Protein AF-A0A7Y2CKE5-F1 (afdb_monomer_lite)

Structure (mmCIF, N/CA/C/O backbone):
data_AF-A0A7Y2CKE5-F1
#
_entry.id   AF-A0A7Y2CKE5-F1
#
loop_
_atom_site.group_PDB
_atom_site.id
_atom_site.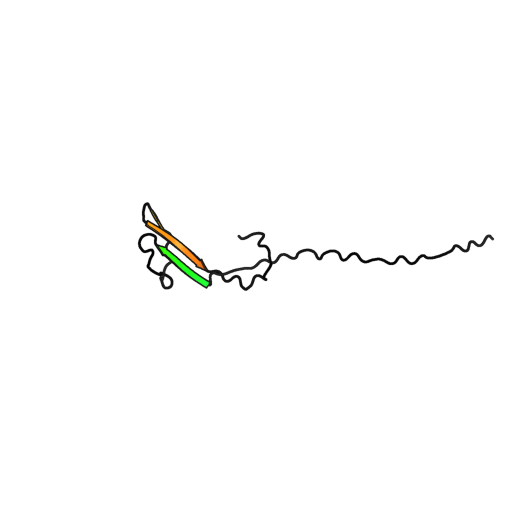type_symbol
_atom_site.label_atom_id
_atom_site.label_alt_id
_atom_si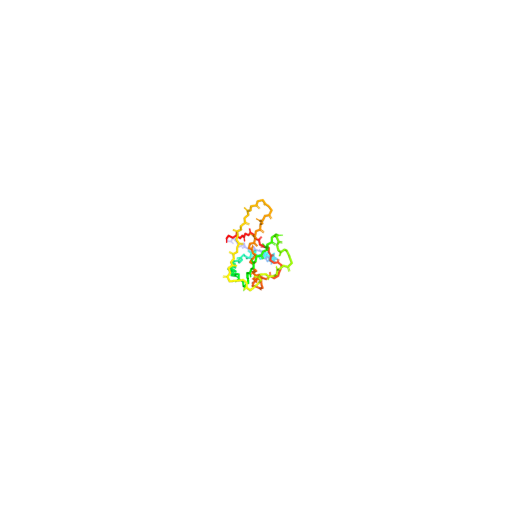te.label_comp_id
_atom_site.label_asym_id
_atom_site.label_entity_id
_atom_site.label_seq_id
_atom_site.pdbx_PDB_ins_code
_atom_site.Cartn_x
_atom_site.Cartn_y
_atom_site.Cartn_z
_atom_site.occupancy
_atom_site.B_iso_or_equiv
_atom_site.auth_seq_id
_atom_site.auth_comp_id
_atom_site.auth_asym_id
_atom_site.auth_atom_id
_atom_site.pdbx_PDB_model_num
ATOM 1 N N . MET A 1 1 ? -50.176 8.162 74.856 1.00 43.56 1 MET A N 1
ATOM 2 C CA . MET A 1 1 ? -49.655 7.540 73.620 1.00 43.56 1 MET A CA 1
ATOM 3 C C . MET A 1 1 ? -49.962 8.494 72.477 1.00 43.56 1 MET A C 1
ATOM 5 O O . MET A 1 1 ? -51.128 8.667 72.157 1.00 43.56 1 MET A O 1
ATOM 9 N N . LEU A 1 2 ? -48.960 9.224 71.980 1.00 40.12 2 LEU A N 1
ATOM 10 C CA . LEU A 1 2 ? -49.135 10.266 70.963 1.00 40.12 2 LEU A CA 1
ATOM 11 C C . LEU A 1 2 ? -48.871 9.643 69.581 1.00 40.12 2 LEU A C 1
ATOM 13 O O . LEU A 1 2 ? -47.749 9.234 69.296 1.00 40.12 2 LEU A O 1
ATOM 17 N N . THR A 1 3 ? -49.905 9.505 68.753 1.00 48.06 3 THR A N 1
ATOM 18 C CA . THR A 1 3 ? -49.800 8.949 67.395 1.00 48.06 3 THR A CA 1
ATOM 19 C C . THR A 1 3 ? -49.447 10.063 66.410 1.00 48.06 3 THR A C 1
ATOM 21 O O . THR A 1 3 ? -50.285 10.911 66.117 1.00 48.06 3 THR A O 1
ATOM 24 N N . ALA A 1 4 ? -48.228 10.058 65.867 1.00 41.53 4 ALA A N 1
ATOM 25 C CA . ALA A 1 4 ? -47.852 10.919 64.747 1.00 41.53 4 ALA A CA 1
ATOM 26 C C . ALA A 1 4 ? -48.161 10.205 63.419 1.00 41.53 4 ALA A C 1
ATOM 28 O O . ALA A 1 4 ? -47.594 9.154 63.125 1.00 41.53 4 ALA A O 1
ATOM 29 N N . ARG A 1 5 ? -49.069 10.762 62.610 1.00 57.25 5 ARG A N 1
ATOM 30 C CA . ARG A 1 5 ? -49.292 10.362 61.211 1.00 57.25 5 ARG A CA 1
ATOM 31 C C . ARG A 1 5 ? -48.739 11.469 60.313 1.00 57.25 5 ARG A C 1
ATOM 33 O O . ARG A 1 5 ? -49.340 12.534 60.235 1.00 57.25 5 ARG A O 1
ATOM 40 N N . SER A 1 6 ? -47.584 11.224 59.691 1.00 48.91 6 SER A N 1
ATOM 41 C CA . SER A 1 6 ? -46.853 12.193 58.862 1.00 48.91 6 SER A CA 1
ATOM 42 C C . SER A 1 6 ? -46.963 11.856 57.367 1.00 48.91 6 SER A C 1
ATOM 44 O O . SER A 1 6 ? -46.406 10.873 56.889 1.00 48.91 6 SER A O 1
ATOM 46 N N . THR A 1 7 ? -47.790 12.665 56.707 1.00 48.88 7 THR A N 1
ATOM 47 C CA . THR A 1 7 ? -47.756 13.251 55.350 1.00 48.88 7 THR A CA 1
ATOM 48 C C . THR A 1 7 ? -46.810 12.754 54.235 1.00 48.88 7 THR A C 1
ATOM 50 O O . THR A 1 7 ? -45.594 12.772 54.365 1.00 48.88 7 THR A O 1
ATOM 53 N N . THR A 1 8 ? -47.447 12.536 53.071 1.00 48.09 8 THR A N 1
ATOM 54 C CA . THR A 1 8 ? -47.085 13.002 51.710 1.00 48.09 8 THR A CA 1
ATOM 55 C C . THR A 1 8 ? -45.771 12.519 51.085 1.00 48.09 8 THR A C 1
ATOM 57 O O . THR A 1 8 ? -44.721 13.136 51.244 1.00 48.09 8 THR A O 1
ATOM 60 N N . LEU A 1 9 ? -45.865 11.493 50.232 1.00 45.66 9 LEU A N 1
ATOM 61 C CA . LEU A 1 9 ? -44.810 11.133 49.281 1.00 45.66 9 LEU A CA 1
ATOM 62 C C . LEU A 1 9 ? -45.012 11.906 47.969 1.00 45.66 9 LEU A C 1
ATOM 64 O O . LEU A 1 9 ? -45.984 11.695 47.248 1.00 45.66 9 LEU A O 1
ATOM 68 N N . TRP A 1 10 ? -44.091 12.826 47.693 1.00 53.03 10 TRP A N 1
ATOM 69 C CA . TRP A 1 10 ? -43.977 13.548 46.429 1.00 53.03 10 TRP A CA 1
ATOM 70 C C . TRP A 1 10 ? -43.481 12.616 45.313 1.00 53.03 10 TRP A C 1
ATOM 72 O O . TRP A 1 10 ? -42.518 11.873 45.501 1.00 53.03 10 TRP A O 1
ATOM 82 N N . PHE A 1 11 ? -44.113 12.679 44.138 1.00 53.72 11 PHE A N 1
ATOM 83 C CA . PHE A 1 11 ? -43.641 12.018 42.920 1.00 53.72 11 PHE A CA 1
ATOM 84 C C . PHE A 1 11 ? -42.335 12.671 42.448 1.00 53.72 11 PHE A C 1
ATOM 86 O O . PHE A 1 11 ? -42.350 13.753 41.863 1.00 53.72 11 PHE A O 1
ATOM 93 N N . ALA A 1 12 ? -41.198 12.013 42.667 1.00 52.47 12 ALA A N 1
ATOM 94 C CA . ALA A 1 12 ? -39.964 12.357 41.972 1.00 52.47 12 ALA A CA 1
ATOM 95 C C . ALA A 1 12 ? -39.997 11.714 40.577 1.00 52.47 12 ALA A C 1
ATOM 97 O O . ALA A 1 12 ? -39.679 10.538 40.409 1.00 52.47 12 ALA A O 1
ATOM 98 N N . SER A 1 13 ? -40.422 12.482 39.573 1.00 62.81 13 SER A N 1
ATOM 99 C CA . SER A 1 13 ? -40.267 12.101 38.170 1.00 62.81 13 SER A CA 1
ATOM 100 C C . SER A 1 13 ? -38.788 12.220 37.802 1.00 62.81 13 SER A C 1
ATOM 102 O O . SER A 1 13 ? -38.268 13.322 37.627 1.00 62.8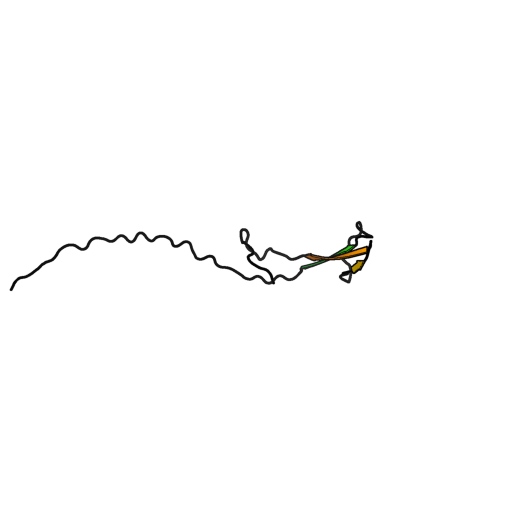1 13 SER A O 1
ATOM 104 N N . LEU A 1 14 ? -38.098 11.082 37.726 1.00 55.81 14 LEU A N 1
ATOM 105 C CA . LEU A 1 14 ? -36.726 10.987 37.242 1.00 55.81 14 LEU A CA 1
ATOM 106 C C . LEU A 1 14 ? -36.732 11.280 35.736 1.00 55.81 14 LEU A C 1
ATOM 108 O O . LEU A 1 14 ? -37.017 10.407 34.922 1.00 55.81 14 LEU A O 1
ATOM 112 N N . CYS A 1 15 ? -36.452 12.526 35.360 1.00 46.03 15 CYS A N 1
ATOM 113 C CA . CYS A 1 15 ? -36.127 12.852 33.979 1.00 46.03 15 CYS A CA 1
ATOM 114 C C . CYS A 1 15 ? -34.770 12.197 33.686 1.00 46.03 15 CYS A C 1
ATOM 116 O O . CYS A 1 15 ? -33.730 12.689 34.126 1.00 46.03 15 CYS A O 1
ATOM 118 N N . ALA A 1 16 ? -34.786 11.026 33.048 1.00 58.66 16 ALA A N 1
ATOM 119 C CA . ALA A 1 16 ? -33.575 10.331 32.649 1.00 58.66 16 ALA A CA 1
ATOM 120 C C . ALA A 1 16 ? -32.855 11.187 31.600 1.00 58.66 16 ALA A C 1
ATOM 122 O O . ALA A 1 16 ? -33.247 11.230 30.435 1.00 58.66 16 ALA A O 1
ATOM 123 N N . LEU A 1 17 ? -31.811 11.899 32.026 1.00 57.19 17 LEU A N 1
ATOM 124 C CA . LEU A 1 17 ? -30.821 12.462 31.120 1.00 57.19 17 LEU A CA 1
ATOM 125 C C . LEU A 1 17 ? -30.254 11.291 30.316 1.00 57.19 17 LEU A C 1
ATOM 127 O O . LEU A 1 17 ? -29.631 10.394 30.885 1.00 57.19 17 LEU A O 1
ATOM 131 N N . ALA A 1 18 ? -30.504 11.277 29.007 1.00 60.44 18 ALA A N 1
ATOM 132 C CA . ALA A 1 18 ? -29.794 10.396 28.099 1.00 60.44 18 ALA A CA 1
ATOM 133 C C . ALA A 1 18 ? -28.305 10.722 28.245 1.00 60.44 18 ALA A C 1
ATOM 135 O O . ALA A 1 18 ? -27.842 11.768 27.792 1.00 60.44 18 ALA A O 1
ATOM 136 N N . VAL A 1 19 ? -27.571 9.861 28.948 1.00 64.12 19 VAL A N 1
ATOM 137 C CA . VAL A 1 19 ? -26.113 9.906 28.952 1.00 64.12 19 VAL A CA 1
ATOM 138 C C . VAL A 1 19 ? -25.711 9.710 27.490 1.00 64.12 19 VAL A C 1
ATOM 140 O O . VAL A 1 19 ? -26.086 8.678 26.926 1.00 64.12 19 VAL A O 1
ATOM 143 N N . PRO A 1 20 ? -25.040 10.676 26.831 1.00 63.97 20 PRO A N 1
ATOM 144 C CA . PRO A 1 20 ? -24.533 10.439 25.488 1.00 63.97 20 PRO A CA 1
ATOM 145 C C . PRO A 1 20 ? -23.665 9.181 25.551 1.00 63.97 20 PRO A C 1
ATOM 147 O O . PRO A 1 20 ? -22.776 9.082 26.398 1.00 63.97 20 PRO A O 1
ATOM 150 N N . GLY A 1 21 ? -24.015 8.183 24.735 1.00 64.69 21 GLY A N 1
ATOM 151 C CA . GLY A 1 21 ? -23.374 6.873 24.754 1.00 64.69 21 GLY A CA 1
ATOM 152 C C . GLY A 1 21 ? -21.861 7.026 24.654 1.00 64.69 21 GLY A C 1
ATOM 153 O O . GLY A 1 21 ? -21.371 7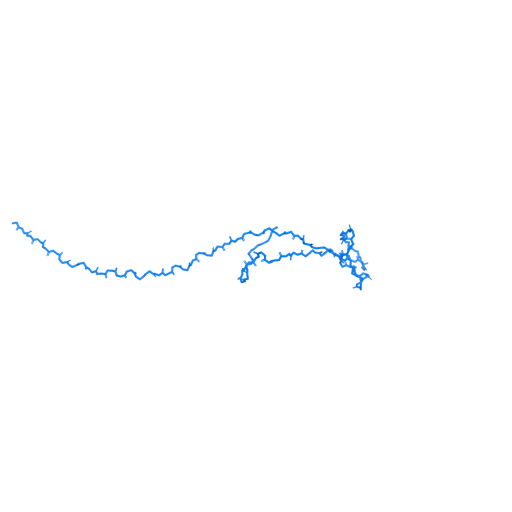.810 23.843 1.00 64.69 21 GLY A O 1
ATOM 154 N N . ALA A 1 22 ? -21.128 6.314 25.511 1.00 68.81 22 ALA A N 1
ATOM 155 C CA . ALA A 1 22 ? -19.675 6.301 25.459 1.00 68.81 22 ALA A CA 1
ATOM 156 C C . ALA A 1 22 ? -19.222 5.935 24.036 1.00 68.81 22 ALA A C 1
ATOM 158 O O . ALA A 1 22 ? -19.702 4.950 23.472 1.00 68.81 22 ALA A O 1
ATOM 159 N N . ALA A 1 23 ? -18.323 6.734 23.458 1.00 72.44 23 ALA A N 1
ATOM 160 C CA . ALA A 1 23 ? -17.726 6.418 22.169 1.00 72.44 23 ALA A CA 1
ATOM 161 C C . ALA A 1 23 ? -17.031 5.050 22.262 1.00 72.44 23 ALA A C 1
ATOM 163 O O . ALA A 1 23 ? -16.235 4.811 23.172 1.00 72.44 23 ALA A O 1
ATOM 164 N N . SER A 1 24 ? -17.360 4.148 21.340 1.00 79.12 24 SER A N 1
ATOM 165 C CA . SER A 1 24 ? -16.681 2.863 21.198 1.00 79.12 24 SER A CA 1
ATOM 166 C C . SER A 1 24 ? -15.608 3.008 20.126 1.00 79.12 24 SER A C 1
ATOM 168 O O . SER A 1 24 ? -15.890 3.520 19.049 1.00 79.12 24 SER A O 1
ATOM 170 N N . ALA A 1 25 ? -14.380 2.591 20.429 1.00 87.25 25 ALA A N 1
ATOM 171 C CA . ALA A 1 25 ? -13.290 2.554 19.464 1.00 87.25 25 ALA A CA 1
ATOM 172 C C . ALA A 1 25 ? -13.068 1.110 19.000 1.00 87.25 25 ALA A C 1
ATOM 174 O O . ALA A 1 25 ? -12.988 0.197 19.824 1.00 87.25 25 ALA A O 1
ATOM 175 N N . GLY A 1 26 ? -12.963 0.920 17.685 1.00 90.62 26 GLY A N 1
ATOM 176 C CA . GLY A 1 26 ? -12.604 -0.352 17.064 1.00 90.62 26 GLY A CA 1
ATOM 177 C C . GLY A 1 26 ? -11.174 -0.338 16.528 1.00 90.62 26 GLY A C 1
ATOM 178 O O . GLY A 1 26 ? -10.683 0.700 16.088 1.00 90.62 26 GLY A O 1
ATOM 179 N N . THR A 1 27 ? -10.528 -1.505 16.527 1.00 94.50 27 THR A N 1
ATOM 180 C CA . THR A 1 27 ? -9.247 -1.728 15.843 1.00 94.50 27 THR A CA 1
ATOM 181 C C . THR A 1 27 ? -9.489 -2.565 14.595 1.00 94.50 27 THR A C 1
ATOM 183 O O . THR A 1 27 ? -10.135 -3.610 14.670 1.00 94.50 27 THR A O 1
ATOM 186 N N . TYR A 1 28 ? -8.936 -2.130 13.465 1.00 94.06 28 TYR A N 1
ATOM 187 C CA . TYR A 1 28 ? -9.045 -2.815 12.179 1.00 94.06 28 TYR A CA 1
ATOM 188 C C . TYR A 1 28 ? -7.660 -3.261 11.715 1.00 94.06 28 TYR A C 1
ATOM 190 O O . TYR A 1 28 ? -6.701 -2.497 11.801 1.00 94.06 28 TYR A O 1
ATOM 198 N N . VAL A 1 29 ? -7.560 -4.495 11.216 1.00 95.56 29 VAL A N 1
ATOM 199 C CA . VAL A 1 29 ? -6.346 -5.003 10.566 1.00 95.56 29 VAL A CA 1
ATOM 200 C C . VAL A 1 29 ? -6.558 -4.927 9.063 1.00 95.56 29 VAL A C 1
ATOM 202 O O . VAL A 1 29 ? -7.495 -5.528 8.541 1.00 95.56 29 VAL A O 1
ATOM 205 N N . LEU A 1 30 ? -5.688 -4.188 8.381 1.00 95.62 30 LEU A N 1
ATOM 206 C CA . LEU A 1 30 ? -5.742 -3.994 6.938 1.00 95.62 30 LEU A CA 1
ATOM 207 C C . LEU A 1 30 ? -4.539 -4.666 6.287 1.00 95.62 30 LEU A C 1
ATOM 209 O O . LEU A 1 30 ? -3.403 -4.487 6.724 1.00 95.62 30 LEU A O 1
ATOM 213 N N . TYR A 1 31 ? -4.795 -5.406 5.214 1.00 95.88 31 TYR A N 1
ATOM 214 C CA . TYR A 1 31 ? -3.755 -5.981 4.370 1.00 95.88 31 TYR A CA 1
ATOM 215 C C . TYR A 1 31 ? -3.718 -5.228 3.037 1.00 95.88 31 TYR A C 1
ATOM 217 O O . TYR A 1 31 ? -4.780 -4.853 2.527 1.00 95.88 31 TYR A O 1
ATOM 225 N N . PRO A 1 32 ? -2.529 -4.987 2.460 1.00 95.50 32 PRO A N 1
ATOM 226 C CA . PRO A 1 32 ? -2.444 -4.414 1.129 1.00 95.50 32 PRO A CA 1
ATOM 227 C C . PRO A 1 32 ? -3.081 -5.373 0.116 1.00 95.50 32 PRO A C 1
ATOM 229 O O . PRO A 1 32 ? -2.896 -6.588 0.183 1.00 95.50 32 PRO A O 1
ATOM 232 N N . THR A 1 33 ? -3.855 -4.816 -0.809 1.00 96.44 33 THR A N 1
ATOM 233 C CA . THR A 1 33 ? -4.585 -5.570 -1.843 1.00 96.44 33 THR A CA 1
ATOM 234 C C . THR A 1 33 ? -3.882 -5.534 -3.193 1.00 96.44 33 THR A C 1
ATOM 236 O O . THR A 1 33 ? -4.060 -6.441 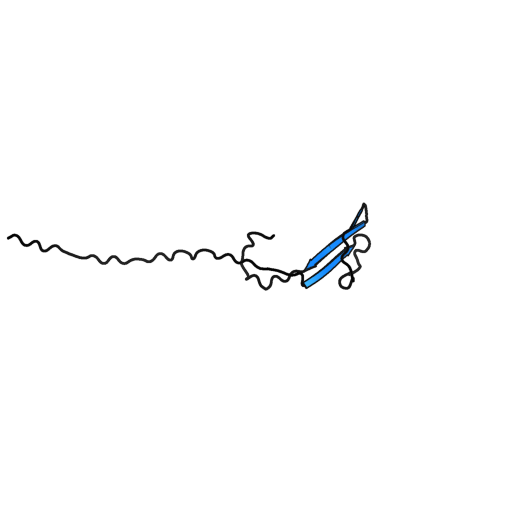-4.002 1.00 96.44 33 THR A O 1
ATOM 239 N N . GLN A 1 34 ? -3.097 -4.483 -3.430 1.00 96.06 34 GLN A N 1
ATOM 240 C CA . GLN A 1 34 ? -2.297 -4.266 -4.628 1.00 96.06 34 GLN A CA 1
ATOM 241 C C . GLN A 1 34 ? -1.037 -3.491 -4.252 1.00 96.06 34 GLN A C 1
ATOM 243 O O . GLN A 1 34 ? -1.016 -2.746 -3.262 1.00 96.06 34 GLN A O 1
ATOM 248 N N . ASP A 1 35 ? -0.013 -3.636 -5.080 1.00 95.62 35 ASP A N 1
ATOM 249 C CA . ASP A 1 35 ? 1.249 -2.935 -4.944 1.00 95.62 35 ASP A CA 1
ATOM 250 C C . ASP A 1 35 ? 1.778 -2.467 -6.301 1.00 95.62 35 ASP A C 1
ATOM 252 O O . ASP A 1 35 ? 1.415 -2.971 -7.365 1.00 95.62 35 ASP A O 1
ATOM 256 N N . THR A 1 36 ? 2.594 -1.419 -6.259 1.00 96.44 36 THR A N 1
ATOM 257 C CA . THR A 1 36 ? 3.347 -0.929 -7.410 1.00 96.44 36 THR A CA 1
ATOM 258 C C . THR A 1 36 ? 4.503 -0.053 -6.930 1.00 96.44 36 THR A C 1
ATOM 260 O O . THR A 1 36 ? 4.726 0.105 -5.730 1.00 96.44 36 THR A O 1
ATOM 263 N N . TYR A 1 37 ? 5.244 0.559 -7.846 1.00 96.25 37 TYR A N 1
ATOM 264 C CA . TYR A 1 37 ? 6.205 1.596 -7.508 1.00 96.25 37 TYR A CA 1
ATOM 265 C C . TYR A 1 37 ? 6.203 2.714 -8.549 1.00 96.25 37 TYR A C 1
ATOM 267 O O . TYR A 1 37 ? 5.893 2.511 -9.722 1.00 96.25 37 TYR A O 1
ATOM 275 N N . ILE A 1 38 ? 6.578 3.908 -8.105 1.00 95.25 38 ILE A N 1
ATOM 276 C CA . ILE A 1 38 ? 6.854 5.050 -8.974 1.00 95.25 38 ILE A CA 1
ATOM 277 C C . ILE A 1 38 ? 8.347 5.054 -9.266 1.00 95.25 38 ILE A C 1
ATOM 279 O O . ILE A 1 38 ? 9.143 4.928 -8.341 1.00 95.25 38 ILE A O 1
ATOM 283 N N . ASP A 1 39 ? 8.723 5.241 -10.527 1.00 95.00 39 ASP A N 1
ATOM 284 C CA . ASP A 1 39 ? 10.106 5.459 -10.946 1.00 95.00 39 ASP A CA 1
ATOM 285 C C . ASP A 1 39 ? 10.244 6.871 -11.524 1.00 95.00 39 ASP A C 1
ATOM 287 O O . ASP A 1 39 ? 9.646 7.194 -12.552 1.00 95.00 39 ASP A O 1
ATOM 291 N N . GLN A 1 40 ? 11.043 7.712 -10.864 1.00 93.94 40 GLN A N 1
ATOM 292 C CA . GLN A 1 40 ? 11.281 9.096 -11.270 1.00 93.94 40 GLN A CA 1
ATOM 293 C C . GLN A 1 40 ? 11.812 9.209 -12.707 1.00 93.94 40 GLN A C 1
ATOM 295 O O . GLN A 1 40 ? 11.470 10.162 -13.408 1.00 93.94 40 GLN A O 1
ATOM 300 N N . VAL A 1 41 ? 12.656 8.270 -13.145 1.00 93.88 41 VAL A N 1
ATOM 301 C CA . VAL A 1 41 ? 13.266 8.312 -14.485 1.00 93.88 41 VAL A CA 1
ATOM 302 C C . VAL A 1 41 ? 12.247 7.911 -15.553 1.00 93.88 41 VAL A C 1
ATOM 304 O O . VAL A 1 41 ? 12.288 8.411 -16.675 1.00 93.88 41 VAL A O 1
ATOM 307 N N . ASN A 1 42 ? 11.294 7.053 -15.187 1.00 94.00 42 ASN A N 1
ATOM 308 C CA . ASN A 1 42 ? 10.311 6.455 -16.084 1.00 94.00 42 ASN A CA 1
ATOM 309 C C . ASN A 1 42 ? 8.871 6.825 -15.682 1.00 94.00 42 ASN A C 1
ATOM 311 O O . ASN A 1 42 ? 8.001 5.960 -15.603 1.00 94.00 42 ASN A O 1
ATOM 315 N N . GLY A 1 43 ? 8.597 8.116 -15.456 1.00 90.88 43 GLY A N 1
ATOM 316 C CA . GLY A 1 43 ? 7.318 8.587 -14.896 1.00 90.88 43 GLY A CA 1
ATOM 317 C C . GLY A 1 43 ? 6.055 8.305 -15.730 1.00 90.88 43 GLY A C 1
ATOM 318 O O . GLY A 1 43 ? 4.949 8.464 -15.224 1.00 90.88 43 GLY A O 1
ATOM 319 N N . GLY A 1 44 ? 6.195 7.891 -16.994 1.00 94.19 44 GLY A N 1
ATOM 320 C CA . GLY A 1 44 ? 5.078 7.465 -17.849 1.00 94.19 44 GLY A CA 1
ATOM 321 C C . GLY A 1 44 ? 4.795 5.958 -17.827 1.00 94.19 44 GLY A C 1
ATOM 322 O O . GLY A 1 44 ? 3.826 5.516 -18.444 1.00 94.19 44 GLY A O 1
ATOM 323 N N . THR A 1 45 ? 5.630 5.163 -17.157 1.00 95.25 45 THR A N 1
ATOM 324 C CA . THR A 1 45 ? 5.514 3.702 -17.134 1.00 95.25 45 THR A CA 1
ATOM 325 C C . THR A 1 45 ? 4.694 3.249 -15.931 1.00 95.25 45 THR A C 1
ATOM 327 O O . THR A 1 45 ? 4.947 3.662 -14.803 1.00 95.25 45 THR A O 1
ATOM 330 N N . ASN A 1 46 ? 3.726 2.361 -16.165 1.00 91.50 46 ASN A N 1
ATOM 331 C CA . ASN A 1 46 ? 2.955 1.720 -15.103 1.00 91.50 46 ASN A CA 1
ATOM 332 C C . ASN A 1 46 ? 3.602 0.382 -14.713 1.00 91.50 46 ASN A C 1
ATOM 334 O O . ASN A 1 46 ? 3.786 -0.490 -15.564 1.00 91.50 46 ASN A O 1
ATOM 338 N N . TYR A 1 47 ? 3.907 0.217 -13.426 1.00 95.69 47 TYR A N 1
ATOM 339 C CA . TYR A 1 47 ? 4.556 -0.967 -12.861 1.00 95.69 47 TYR A CA 1
ATOM 340 C C . TYR A 1 47 ? 3.601 -1.848 -12.040 1.00 95.69 47 TYR A C 1
ATOM 342 O O . TYR A 1 47 ? 4.054 -2.643 -11.226 1.00 95.69 47 TYR A O 1
ATOM 350 N N . GLY A 1 48 ? 2.281 -1.735 -12.221 1.00 94.12 48 GLY A N 1
ATOM 351 C CA . GLY A 1 48 ? 1.285 -2.506 -11.455 1.00 94.12 48 GLY A CA 1
ATOM 352 C C . GLY A 1 48 ? 1.318 -4.031 -11.652 1.00 94.12 48 GLY A C 1
ATOM 353 O O . GLY A 1 48 ? 0.636 -4.746 -10.935 1.00 94.12 48 GLY A O 1
ATOM 354 N N . ASN A 1 49 ? 2.103 -4.535 -12.612 1.00 95.31 49 ASN A N 1
ATOM 355 C CA . ASN A 1 49 ? 2.338 -5.971 -12.828 1.00 95.31 49 ASN A CA 1
ATOM 356 C C . ASN A 1 49 ? 3.807 -6.370 -12.584 1.00 95.31 49 ASN A C 1
ATOM 358 O O . ASN A 1 49 ? 4.242 -7.428 -13.045 1.00 95.31 49 ASN A O 1
ATOM 362 N N . ALA A 1 50 ? 4.613 -5.504 -11.963 1.00 95.25 50 ALA A N 1
ATOM 363 C CA . ALA A 1 50 ? 6.000 -5.832 -11.660 1.00 95.25 50 ALA A CA 1
ATOM 364 C C . ALA A 1 50 ? 6.062 -6.989 -10.650 1.00 95.25 50 ALA A C 1
ATOM 366 O O . ALA A 1 50 ? 5.277 -7.052 -9.714 1.00 95.25 50 ALA A O 1
ATOM 367 N N . ALA A 1 51 ? 7.018 -7.902 -10.828 1.00 95.38 51 ALA A N 1
ATOM 368 C CA . ALA A 1 51 ? 7.206 -9.037 -9.919 1.00 95.38 51 ALA A CA 1
ATOM 369 C C . ALA A 1 51 ? 7.963 -8.664 -8.628 1.00 95.38 51 ALA A C 1
ATOM 371 O O . ALA A 1 51 ? 8.267 -9.533 -7.814 1.00 95.38 51 ALA A O 1
ATOM 372 N N . GLU A 1 52 ? 8.322 -7.391 -8.465 1.00 94.06 52 GLU A N 1
ATOM 373 C CA . GLU A 1 52 ? 9.118 -6.888 -7.352 1.00 94.06 52 GLU A CA 1
ATOM 374 C C . GLU A 1 52 ? 8.682 -5.477 -6.948 1.00 94.06 52 GLU A C 1
ATOM 376 O O . GLU A 1 52 ? 8.290 -4.664 -7.789 1.00 94.06 52 GLU A O 1
ATOM 381 N N . LEU A 1 53 ? 8.849 -5.171 -5.659 1.00 94.44 53 LEU A N 1
ATOM 382 C CA . LEU A 1 53 ? 8.759 -3.817 -5.126 1.00 94.44 53 LEU A CA 1
ATOM 383 C C . LEU A 1 53 ? 10.155 -3.224 -4.988 1.00 94.44 53 LEU A C 1
ATOM 385 O O . LEU A 1 53 ? 11.016 -3.764 -4.293 1.00 94.44 53 LEU A O 1
ATOM 389 N N . ARG A 1 54 ? 10.370 -2.080 -5.635 1.00 94.31 54 ARG A N 1
ATOM 390 C CA . ARG A 1 54 ? 11.647 -1.368 -5.613 1.00 94.31 54 ARG A CA 1
ATOM 391 C C . ARG A 1 54 ? 11.570 -0.164 -4.683 1.00 94.31 54 ARG A C 1
ATOM 393 O O . ARG A 1 54 ? 10.692 0.681 -4.825 1.00 94.31 54 ARG A O 1
ATOM 400 N N . ALA A 1 55 ? 12.534 -0.073 -3.772 1.00 94.31 55 ALA A N 1
ATOM 401 C CA . ALA A 1 55 ? 12.772 1.088 -2.924 1.00 94.31 55 ALA A CA 1
ATOM 402 C C . ALA A 1 55 ? 14.230 1.519 -3.102 1.00 94.31 55 ALA A C 1
ATOM 404 O O . ALA A 1 55 ? 15.148 0.859 -2.615 1.00 94.31 55 ALA A O 1
ATOM 405 N N . PHE A 1 56 ? 14.450 2.595 -3.850 1.00 92.38 56 PHE A N 1
ATOM 406 C CA . PHE A 1 56 ? 15.788 3.071 -4.187 1.00 92.38 56 PHE A CA 1
ATOM 407 C C . PHE A 1 56 ? 15.810 4.597 -4.238 1.00 92.38 56 PHE A C 1
ATOM 409 O O . PHE A 1 56 ? 14.850 5.221 -4.675 1.00 92.38 56 PHE A O 1
ATOM 416 N N . GLY A 1 57 ? 16.910 5.212 -3.811 1.00 89.44 57 GLY A N 1
ATOM 417 C CA . GLY A 1 57 ? 17.067 6.660 -3.873 1.00 89.44 57 GLY A CA 1
ATOM 418 C C . GLY A 1 57 ? 18.527 7.059 -4.018 1.00 89.44 57 GLY A C 1
ATOM 419 O O . GLY A 1 57 ? 19.317 6.890 -3.093 1.00 89.44 57 GLY A O 1
ATOM 420 N N . THR A 1 58 ? 18.875 7.621 -5.171 1.00 87.06 58 THR A N 1
ATOM 421 C CA . THR A 1 58 ? 20.118 8.369 -5.390 1.00 87.06 58 THR A CA 1
ATOM 422 C C . THR A 1 58 ? 19.818 9.640 -6.186 1.00 87.06 58 THR A C 1
ATOM 424 O O . THR A 1 58 ? 18.707 9.815 -6.691 1.00 87.06 58 THR A O 1
ATOM 427 N N . PHE A 1 59 ? 20.778 10.562 -6.289 1.00 82.19 59 PHE A N 1
ATOM 428 C CA . PHE A 1 59 ? 20.564 11.834 -6.985 1.00 82.19 59 PHE A CA 1
ATOM 429 C C . PHE A 1 59 ? 20.088 11.599 -8.430 1.00 82.19 59 PHE A C 1
ATOM 431 O O . PHE A 1 59 ? 20.813 11.035 -9.244 1.00 82.19 59 PHE A O 1
ATOM 438 N N . GLY A 1 60 ? 18.858 12.022 -8.741 1.00 78.12 60 GLY A N 1
ATOM 439 C CA . GLY A 1 60 ? 18.253 11.871 -10.070 1.00 78.12 60 GLY A CA 1
ATOM 440 C C . GLY A 1 60 ? 17.625 10.502 -10.372 1.00 78.12 60 GLY A C 1
ATOM 441 O O . GLY A 1 60 ? 17.133 10.304 -11.480 1.00 78.12 60 GLY A O 1
ATOM 442 N N . THR A 1 61 ? 17.601 9.559 -9.427 1.00 86.56 61 THR A N 1
ATOM 443 C CA . THR A 1 61 ? 16.905 8.272 -9.590 1.00 86.56 61 THR A CA 1
ATOM 444 C C . THR A 1 61 ? 16.292 7.856 -8.263 1.00 86.56 61 THR A C 1
ATOM 446 O O . THR A 1 61 ? 16.984 7.402 -7.351 1.00 86.56 61 THR A O 1
ATOM 449 N N . VAL A 1 62 ? 14.976 8.019 -8.169 1.00 93.94 62 VAL A N 1
ATOM 450 C CA . VAL A 1 62 ? 14.186 7.629 -7.005 1.00 93.94 62 VAL A CA 1
ATOM 451 C C . VAL A 1 62 ? 13.110 6.657 -7.455 1.00 93.94 62 VAL A C 1
ATOM 453 O O . VAL A 1 62 ? 12.379 6.920 -8.411 1.00 93.94 62 VAL A O 1
ATOM 456 N N . THR A 1 63 ? 13.025 5.538 -6.748 1.00 95.00 63 THR A N 1
ATOM 457 C CA . THR A 1 63 ? 11.978 4.540 -6.895 1.00 95.00 63 THR A CA 1
ATOM 458 C C . THR A 1 63 ? 11.270 4.371 -5.559 1.00 95.00 63 THR A C 1
ATOM 460 O O . THR A 1 63 ? 11.907 4.009 -4.567 1.00 95.00 63 THR A O 1
ATOM 463 N N . SER A 1 64 ? 9.967 4.646 -5.540 1.00 94.94 64 SER A N 1
ATOM 464 C CA . SER A 1 64 ? 9.155 4.656 -4.321 1.00 94.94 64 SER A CA 1
ATOM 465 C C . SER A 1 64 ? 8.053 3.605 -4.412 1.00 94.94 64 SER A C 1
ATOM 467 O O . SER A 1 64 ? 7.204 3.722 -5.300 1.00 94.94 64 SER A O 1
ATOM 469 N N . PRO A 1 65 ? 8.022 2.606 -3.514 1.00 95.69 65 PRO A N 1
ATOM 470 C CA . PRO A 1 65 ? 6.945 1.628 -3.484 1.00 95.69 65 PRO A CA 1
ATOM 471 C C . PRO A 1 65 ? 5.641 2.283 -3.019 1.00 95.69 65 PRO A C 1
ATOM 473 O O . PRO A 1 65 ? 5.646 3.185 -2.180 1.00 95.69 65 PRO A O 1
ATOM 476 N N . ILE A 1 66 ? 4.522 1.808 -3.553 1.00 95.69 66 ILE A N 1
ATOM 477 C CA . ILE A 1 66 ? 3.163 2.245 -3.238 1.00 95.69 66 ILE A CA 1
ATOM 478 C C . ILE A 1 66 ? 2.339 1.000 -2.914 1.00 95.69 66 ILE A C 1
ATOM 480 O O . ILE A 1 66 ? 2.365 0.022 -3.658 1.00 95.69 66 ILE A O 1
ATOM 484 N N . LEU A 1 67 ? 1.593 1.053 -1.812 1.00 96.12 67 LEU A N 1
ATOM 485 C CA . LEU A 1 67 ? 0.696 -0.012 -1.369 1.00 96.12 67 LEU A CA 1
ATOM 486 C C . LEU A 1 67 ? -0.736 0.516 -1.313 1.00 96.12 67 LEU A C 1
ATOM 488 O O . LEU A 1 67 ? -0.977 1.609 -0.796 1.00 96.12 67 LEU A O 1
ATOM 492 N N . GLN A 1 68 ? -1.684 -0.272 -1.811 1.00 96.38 68 GLN A N 1
ATOM 493 C CA . GLN A 1 68 ? -3.107 0.046 -1.744 1.00 96.38 68 GLN A CA 1
ATOM 494 C C . GLN A 1 68 ? -3.79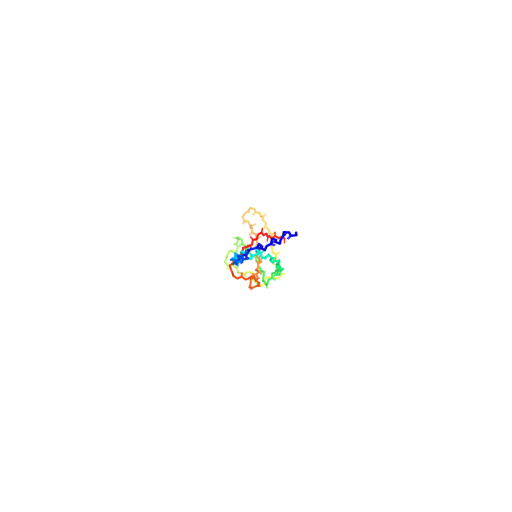0 -0.757 -0.636 1.00 96.38 68 GLN A C 1
ATOM 496 O O . GLN A 1 68 ? -3.795 -1.988 -0.665 1.00 96.38 68 GLN A O 1
ATOM 501 N N . PHE A 1 69 ? -4.446 -0.062 0.291 1.00 96.75 69 PHE A N 1
ATOM 502 C CA . PHE A 1 69 ? -5.273 -0.662 1.339 1.00 96.75 69 PHE A CA 1
ATOM 503 C C . PHE A 1 69 ? -6.757 -0.447 1.027 1.00 96.75 69 PHE A C 1
ATOM 505 O O . PHE A 1 69 ? -7.149 0.652 0.631 1.00 96.75 69 PHE A O 1
ATOM 512 N N . ASP A 1 70 ? -7.578 -1.482 1.215 1.00 95.88 70 ASP A N 1
ATOM 513 C CA . ASP A 1 70 ? -9.036 -1.337 1.201 1.00 95.88 70 ASP A CA 1
ATOM 514 C C . ASP A 1 70 ? -9.511 -0.859 2.578 1.00 95.88 70 ASP A C 1
ATOM 516 O O . ASP A 1 70 ? -9.209 -1.482 3.592 1.00 95.88 70 ASP A O 1
ATOM 520 N N . LEU A 1 71 ? -10.243 0.254 2.611 1.00 94.56 71 LEU A N 1
ATOM 521 C CA . LEU A 1 71 ? -10.756 0.870 3.838 1.00 94.56 71 LEU A CA 1
ATOM 522 C C . LEU A 1 71 ? -12.247 0.589 4.062 1.00 94.56 71 LEU A C 1
ATOM 524 O O . LEU A 1 71 ? -12.821 1.105 5.017 1.00 94.56 71 LEU A O 1
ATOM 528 N N . SER A 1 72 ? -12.881 -0.217 3.204 1.00 94.31 72 SER A N 1
ATOM 529 C CA . SER A 1 72 ? -14.323 -0.496 3.246 1.00 94.31 72 SER A CA 1
ATOM 530 C C . SER A 1 72 ? -14.799 -1.129 4.560 1.00 94.31 72 SER A C 1
ATOM 532 O O . SER A 1 72 ? -15.978 -1.025 4.900 1.00 94.31 72 SER A O 1
ATOM 534 N N . SER A 1 73 ? -13.891 -1.744 5.326 1.00 92.62 73 SER A N 1
ATOM 535 C CA . SER A 1 73 ? -14.188 -2.293 6.651 1.00 92.62 73 SER A CA 1
ATOM 536 C C . SER A 1 73 ? -14.378 -1.228 7.732 1.00 92.62 73 SER A C 1
ATOM 538 O O . SER A 1 73 ? -14.942 -1.542 8.777 1.00 92.62 73 SER A O 1
ATOM 540 N N . ILE A 1 74 ? -13.881 -0.003 7.525 1.00 92.94 74 ILE A N 1
ATOM 541 C CA . ILE A 1 74 ? -14.021 1.102 8.477 1.00 92.94 74 ILE A CA 1
ATOM 542 C C . ILE A 1 74 ? -15.337 1.831 8.164 1.00 92.94 74 ILE A C 1
ATOM 544 O O . ILE A 1 74 ? -15.500 2.334 7.049 1.00 92.94 74 ILE A O 1
ATOM 548 N N . PRO A 1 75 ? -16.283 1.917 9.117 1.00 91.44 75 PRO A N 1
ATOM 549 C CA . PRO A 1 75 ? -17.524 2.649 8.913 1.00 91.44 75 PRO A CA 1
ATOM 550 C C . PRO A 1 75 ? -17.285 4.119 8.539 1.00 91.44 75 PRO A C 1
ATOM 552 O O . PRO A 1 75 ? -16.336 4.765 8.982 1.00 91.44 75 PRO A O 1
ATOM 555 N N . GLY A 1 76 ? -18.170 4.673 7.711 1.00 93.06 76 GLY A N 1
ATOM 556 C CA . GLY A 1 76 ? -18.106 6.084 7.339 1.00 93.06 76 GLY A CA 1
ATOM 557 C C . GLY A 1 76 ? -18.377 7.002 8.534 1.00 93.06 76 GLY A C 1
ATOM 558 O O . GLY A 1 76 ? -19.273 6.739 9.331 1.00 93.06 76 GLY A O 1
ATOM 559 N N . GLY A 1 77 ? -17.634 8.108 8.627 1.00 90.44 77 GLY A N 1
ATOM 560 C CA . GLY A 1 77 ? -17.769 9.086 9.716 1.00 90.44 77 GLY A CA 1
ATOM 561 C C . GLY A 1 77 ? -16.926 8.779 10.958 1.00 90.44 77 GLY A C 1
ATOM 562 O O . GLY A 1 77 ? -16.939 9.568 11.900 1.00 90.44 77 GLY A O 1
ATOM 563 N N . GLU A 1 78 ? -16.170 7.682 10.948 1.00 92.12 78 GLU A N 1
ATOM 564 C CA . GLU A 1 78 ? -15.220 7.349 12.009 1.00 92.12 78 GLU A CA 1
ATOM 565 C C . GLU A 1 78 ? -13.992 8.273 11.996 1.00 92.12 78 GLU A C 1
ATOM 567 O O . GLU A 1 78 ? -13.563 8.774 10.953 1.00 92.12 78 GLU A O 1
ATOM 572 N N . THR A 1 79 ? -13.395 8.483 13.171 1.00 92.94 79 THR A N 1
ATOM 573 C CA . THR A 1 79 ? -12.127 9.213 13.323 1.00 92.94 79 THR A CA 1
ATOM 574 C C . THR A 1 79 ? -11.013 8.229 13.651 1.00 92.94 79 THR A C 1
ATOM 576 O O . THR A 1 79 ? -11.072 7.529 14.660 1.00 92.94 79 THR A O 1
ATOM 579 N N . VAL A 1 80 ? -9.962 8.209 12.831 1.00 93.19 80 VAL A N 1
ATOM 580 C CA . VAL A 1 80 ? -8.762 7.411 13.105 1.00 93.19 80 VAL A CA 1
ATOM 581 C C . VAL A 1 80 ? -7.932 8.116 14.172 1.00 93.19 80 VAL A C 1
ATOM 583 O O . VAL A 1 80 ? -7.438 9.222 13.960 1.00 93.19 80 VAL A O 1
ATOM 586 N N . THR A 1 81 ? -7.780 7.475 15.326 1.00 94.88 81 THR A N 1
ATOM 587 C CA . THR A 1 81 ? -7.024 8.010 16.469 1.00 94.88 81 THR A CA 1
ATOM 588 C C . THR A 1 81 ? -5.591 7.484 16.541 1.00 94.88 81 THR A C 1
ATOM 590 O O . THR A 1 81 ? -4.776 8.037 17.276 1.00 94.88 81 THR A O 1
ATOM 593 N N . GLY A 1 82 ? -5.258 6.450 15.763 1.00 93.19 82 GLY A N 1
ATOM 594 C CA . GLY A 1 82 ? -3.914 5.891 15.679 1.00 93.19 82 GLY A CA 1
ATOM 595 C C . GLY A 1 82 ? -3.782 4.820 14.596 1.00 93.19 82 GLY A C 1
ATOM 596 O O . GLY A 1 82 ? -4.773 4.240 14.158 1.00 93.19 82 GLY A O 1
ATOM 597 N N . ALA A 1 83 ? -2.543 4.574 14.179 1.00 92.69 83 ALA A N 1
ATOM 598 C CA . ALA A 1 83 ? -2.136 3.486 13.297 1.00 92.69 83 ALA A CA 1
ATOM 599 C C . ALA A 1 83 ? -0.736 3.026 13.728 1.00 92.69 83 ALA A C 1
ATOM 601 O O . ALA A 1 83 ? 0.079 3.856 14.143 1.00 92.69 83 ALA A O 1
ATOM 602 N N . SER A 1 84 ? -0.477 1.722 13.666 1.00 86.75 84 SER A N 1
ATOM 603 C CA . SER A 1 84 ? 0.769 1.090 14.120 1.00 86.75 84 SER A CA 1
ATOM 604 C C . SER A 1 84 ? 1.219 0.016 13.152 1.00 86.75 84 SER A C 1
ATOM 606 O O . SER A 1 84 ? 0.312 -0.717 12.697 1.00 86.75 84 SER A O 1
#

pLDDT: mean 82.54, std 18.05, range [40.12, 96.75]

Sequence (84 aa):
MLTARSTTLWFASLCALAVPGAASAGTYVLYPTQDTYIDQVNGGTNYGNAAELRAFGTFGTVTSPILQFDLSSIPGGETVTGAS

Radius of gyration: 31.55 Å; chains: 1; bounding box: 70×23×92 Å

Secondary structure (DSSP, 8-state):
------------------PPPPPPP------EEEEEEEESTTTT---TT-SS---EEETTEEEEEEEEE--TTSPTT-------

Foldseek 3Di:
DDDDDDDDDDDPPPPDDPPPDDDDDDDDDWDFPFKAKAWQVCNVDGGRPPPDQDADDDVRTGIGMDTHTDPVVPDPPDDDPDDD